Protein AF-A0A3C0CZH7-F1 (afdb_monomer_lite)

pLDDT: mean 93.58, std 4.37, range [73.56, 97.88]

Secondary structure (DSSP, 8-state):
-EE--SS-HHHHHHHHTSTTPPPEEE-HHHHHTTT--IIIIIIISSSGGGTEEEEE--EE-TTS-EE-TTSSSS-HHHHHHHHHHTT--SEEE---SSSHHHHHHHHHTT-

Foldseek 3Di:
DDEDAQDELVVVLVVVVDPPDAAYEYELLSNLLCVHQQQPPRQPVGDNVVRHQEYEQWAAENVSHTDARPPYRSCSVNVVVVCVVVVRDHYYDYDFPDDDDVSSVRNVPPD

Sequence (111 aa):
LVENTGACSAVYKEAYNRDGMPEFAFNPAQFAAVGEKPFLRVFYRGTLRKHTVHFYLDDGLFNGTPTLPGQGNGEVKEIISMLRCRGYNGAITLRARSGGTAGFREAALAF

Radius of gyration: 13.44 Å; chains: 1; bounding box: 28×24×36 Å

Structure (mmCIF, N/CA/C/O backbone):
data_AF-A0A3C0CZH7-F1
#
_entry.id   AF-A0A3C0CZH7-F1
#
loop_
_atom_site.group_PDB
_atom_site.id
_atom_site.type_symbol
_atom_site.label_atom_id
_atom_site.label_alt_id
_atom_site.label_comp_id
_atom_site.label_asym_id
_atom_site.label_entity_id
_atom_site.label_seq_id
_atom_site.pdbx_PDB_ins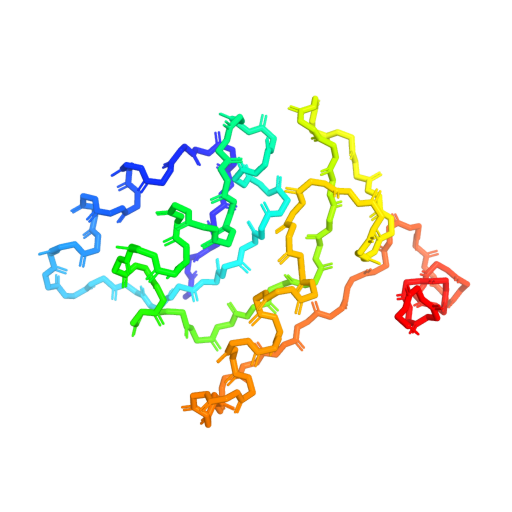_code
_atom_site.Cartn_x
_atom_site.Cartn_y
_atom_site.Cartn_z
_atom_site.occupancy
_atom_site.B_iso_or_equiv
_atom_site.auth_seq_id
_atom_site.auth_comp_id
_atom_site.auth_asym_id
_atom_site.auth_atom_id
_atom_site.pdbx_PDB_model_num
ATOM 1 N N . LEU A 1 1 ? 7.706 -14.907 -2.519 1.00 89.12 1 LEU A N 1
ATOM 2 C CA . LEU A 1 1 ? 7.102 -13.565 -2.407 1.00 89.12 1 LEU A CA 1
ATOM 3 C C . LEU A 1 1 ? 8.123 -12.614 -1.788 1.00 89.12 1 LEU A C 1
ATOM 5 O O . LEU A 1 1 ? 8.766 -13.014 -0.825 1.00 89.12 1 LEU A O 1
ATOM 9 N N . VAL A 1 2 ? 8.291 -11.406 -2.326 1.00 94.25 2 VAL A N 1
ATOM 10 C CA . VAL A 1 2 ? 9.130 -10.339 -1.745 1.00 94.25 2 VAL A CA 1
ATOM 11 C C . VAL A 1 2 ? 8.232 -9.199 -1.278 1.00 94.25 2 VAL A C 1
ATOM 13 O O . VAL A 1 2 ? 7.471 -8.676 -2.083 1.00 94.25 2 VAL A O 1
ATOM 16 N N . GLU A 1 3 ? 8.323 -8.804 -0.009 1.00 94.88 3 GLU A N 1
ATOM 17 C CA . GLU A 1 3 ? 7.694 -7.578 0.507 1.00 94.88 3 GLU A CA 1
ATOM 18 C C . GLU A 1 3 ? 8.646 -6.387 0.344 1.00 94.88 3 GLU A C 1
ATOM 20 O O . GLU A 1 3 ? 9.862 -6.535 0.489 1.00 94.88 3 GLU A O 1
ATOM 25 N N . ASN A 1 4 ? 8.118 -5.191 0.066 1.00 94.94 4 ASN A N 1
ATOM 26 C CA . ASN A 1 4 ? 8.932 -3.984 0.161 1.00 94.94 4 ASN A CA 1
ATOM 27 C C . ASN A 1 4 ? 9.161 -3.561 1.615 1.00 94.94 4 ASN A C 1
ATOM 29 O O . ASN A 1 4 ? 8.218 -3.320 2.361 1.00 94.94 4 ASN A O 1
ATOM 33 N N . THR A 1 5 ? 10.426 -3.398 1.989 1.00 89.25 5 THR A N 1
ATOM 34 C CA . THR A 1 5 ? 10.866 -3.072 3.348 1.00 89.25 5 THR A CA 1
ATOM 35 C C . THR A 1 5 ? 11.893 -1.947 3.296 1.00 89.25 5 THR A C 1
ATOM 37 O O . THR A 1 5 ? 13.017 -2.162 2.842 1.00 89.25 5 THR A O 1
ATOM 40 N N . GLY A 1 6 ? 11.516 -0.746 3.737 1.00 83.00 6 GLY A N 1
ATOM 41 C CA . GLY A 1 6 ? 12.423 0.393 3.936 1.00 83.00 6 GLY A CA 1
ATOM 42 C C . GLY A 1 6 ? 13.182 0.931 2.711 1.00 83.00 6 GLY A C 1
ATOM 43 O O . GLY A 1 6 ? 13.953 1.873 2.862 1.00 83.00 6 GLY A O 1
ATOM 44 N N . ALA A 1 7 ? 12.992 0.373 1.511 1.00 92.44 7 ALA A N 1
ATOM 45 C CA . ALA A 1 7 ? 13.609 0.857 0.278 1.00 92.44 7 ALA A CA 1
ATOM 46 C C . ALA A 1 7 ? 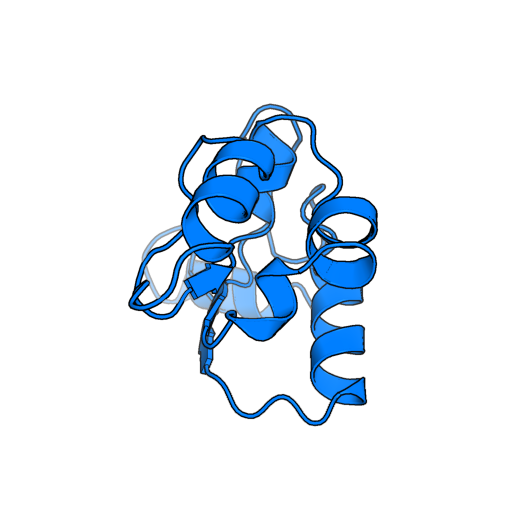12.598 1.607 -0.602 1.00 92.44 7 ALA A C 1
ATOM 48 O O . ALA A 1 7 ? 11.400 1.316 -0.600 1.00 92.44 7 ALA A O 1
ATOM 49 N N . CYS A 1 8 ? 13.087 2.562 -1.393 1.00 94.88 8 CYS A N 1
ATOM 50 C CA . CYS A 1 8 ? 12.253 3.287 -2.348 1.00 94.88 8 CYS A CA 1
ATOM 51 C C . CYS A 1 8 ? 11.861 2.412 -3.546 1.00 94.88 8 CYS A C 1
ATOM 53 O O . CYS A 1 8 ? 12.532 1.439 -3.904 1.00 94.88 8 CYS A O 1
ATOM 55 N N . SER A 1 9 ? 10.784 2.796 -4.227 1.00 95.06 9 SER A N 1
ATOM 56 C CA . SER A 1 9 ? 10.230 2.056 -5.355 1.00 95.06 9 SER A CA 1
ATOM 57 C C . SER A 1 9 ? 11.194 1.889 -6.523 1.00 95.06 9 SER A C 1
ATOM 59 O O . SER A 1 9 ? 11.000 0.969 -7.312 1.00 95.06 9 SER A O 1
ATOM 61 N N . ALA A 1 10 ? 12.220 2.737 -6.650 1.00 94.50 10 ALA A N 1
ATOM 62 C CA . ALA A 1 10 ? 13.226 2.625 -7.704 1.00 94.50 10 ALA A CA 1
ATOM 63 C C . ALA A 1 10 ? 13.978 1.286 -7.643 1.00 94.50 10 ALA A C 1
ATOM 65 O O . ALA A 1 10 ? 14.121 0.641 -8.677 1.00 94.50 10 ALA A O 1
ATOM 66 N N . VAL A 1 11 ? 14.351 0.829 -6.441 1.00 94.06 11 VAL A N 1
ATOM 67 C CA . VAL A 1 11 ? 15.059 -0.448 -6.233 1.00 94.06 11 VAL A CA 1
ATOM 68 C C . VAL A 1 11 ? 14.217 -1.616 -6.742 1.00 94.06 11 VAL A C 1
ATOM 70 O O . VAL A 1 11 ? 14.681 -2.451 -7.515 1.00 94.06 11 VAL A O 1
ATOM 73 N N . TYR A 1 12 ? 12.940 -1.644 -6.360 1.00 93.88 12 TYR A N 1
ATOM 74 C CA . TYR A 1 12 ? 12.028 -2.700 -6.788 1.00 93.88 12 TYR A CA 1
ATOM 75 C C . TYR A 1 12 ? 11.703 -2.596 -8.278 1.00 93.88 12 TYR A C 1
ATOM 77 O O . TYR A 1 12 ? 11.681 -3.607 -8.966 1.00 93.88 12 TYR A O 1
ATOM 85 N N . LYS A 1 13 ? 11.484 -1.391 -8.815 1.00 91.75 13 LYS A N 1
ATOM 86 C CA . LYS A 1 13 ? 11.238 -1.194 -10.253 1.00 91.75 13 LYS A CA 1
ATOM 87 C C . LYS A 1 13 ? 12.411 -1.694 -11.090 1.00 91.75 13 LYS A C 1
ATOM 89 O O . LYS A 1 13 ? 12.181 -2.341 -12.102 1.00 91.75 13 LYS A O 1
ATOM 94 N N . GLU A 1 14 ? 13.643 -1.423 -10.668 1.00 91.50 14 GLU A N 1
ATOM 95 C CA . GLU A 1 14 ? 14.834 -1.926 -11.348 1.00 91.50 14 GLU A CA 1
ATOM 96 C C . GLU A 1 14 ? 14.908 -3.457 -11.294 1.00 91.50 14 GLU A C 1
ATOM 98 O O . GLU A 1 14 ? 15.108 -4.095 -12.327 1.00 91.50 14 GLU A O 1
ATOM 103 N N . ALA A 1 15 ? 14.696 -4.050 -10.115 1.00 90.94 15 ALA A N 1
ATOM 104 C CA . ALA A 1 15 ? 14.732 -5.499 -9.943 1.00 90.94 15 ALA A CA 1
ATOM 105 C C . ALA A 1 15 ? 13.663 -6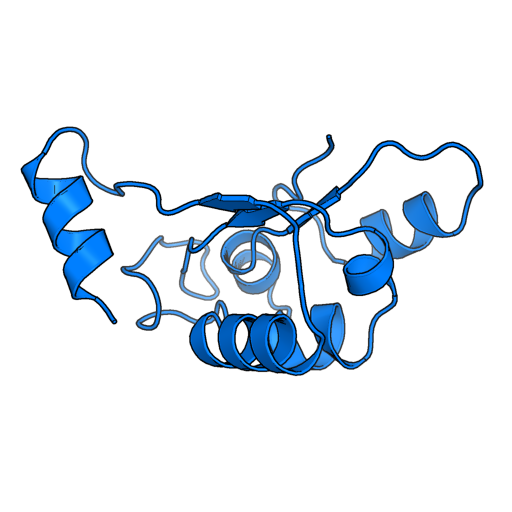.206 -10.793 1.00 90.94 15 ALA A C 1
ATOM 107 O O . ALA A 1 15 ? 13.969 -7.153 -11.511 1.00 90.94 15 ALA A O 1
ATOM 108 N N . TYR A 1 16 ? 12.425 -5.711 -10.766 1.00 91.31 16 TYR A N 1
ATOM 109 C CA . TYR A 1 16 ? 11.269 -6.315 -11.439 1.00 91.31 16 TYR A CA 1
ATOM 110 C C . TYR A 1 16 ? 11.178 -6.030 -12.943 1.00 91.31 16 TYR A C 1
ATOM 112 O O . TYR A 1 16 ? 10.288 -6.553 -13.608 1.00 91.31 16 TYR A O 1
ATOM 120 N N . ASN A 1 17 ? 12.109 -5.253 -13.502 1.00 85.62 17 ASN A N 1
ATOM 121 C CA . ASN A 1 17 ? 12.294 -5.167 -14.952 1.00 85.62 17 ASN A CA 1
ATOM 122 C C . ASN A 1 17 ? 13.078 -6.367 -15.521 1.00 85.62 17 ASN A C 1
ATOM 124 O O . ASN A 1 17 ? 13.274 -6.437 -16.732 1.00 85.62 17 ASN A O 1
ATOM 128 N N . ARG A 1 18 ? 13.558 -7.280 -14.667 1.00 83.38 18 ARG A N 1
ATOM 129 C CA . ARG A 1 18 ? 14.298 -8.488 -15.053 1.00 83.38 18 ARG A CA 1
ATOM 130 C C . ARG A 1 18 ? 13.376 -9.709 -15.012 1.00 83.38 18 ARG A C 1
ATOM 132 O O . ARG A 1 18 ? 12.493 -9.793 -14.157 1.00 83.38 18 ARG A O 1
ATOM 139 N N . ASP A 1 19 ? 13.609 -10.667 -15.905 1.00 80.06 19 ASP A N 1
ATOM 140 C CA . ASP A 1 19 ? 12.886 -11.941 -15.896 1.00 80.06 19 ASP A CA 1
ATOM 141 C C . ASP A 1 19 ? 13.253 -12.794 -14.670 1.00 80.06 19 ASP A C 1
ATOM 143 O O . ASP A 1 19 ? 14.364 -12.720 -14.144 1.00 80.06 19 ASP A O 1
ATOM 147 N N . GLY A 1 20 ? 12.312 -13.628 -14.218 1.00 84.38 20 GLY A N 1
ATOM 148 C CA . GLY A 1 20 ? 12.540 -14.592 -13.133 1.00 84.38 20 GLY A CA 1
ATOM 149 C C . GLY A 1 20 ? 12.454 -14.027 -11.710 1.00 84.38 20 GLY A C 1
ATOM 150 O O . GLY A 1 20 ? 12.809 -14.724 -10.760 1.00 84.38 20 GLY A O 1
ATOM 151 N N . MET A 1 21 ? 11.972 -12.793 -11.529 1.00 90.06 21 MET A N 1
ATOM 152 C CA . MET A 1 21 ? 11.751 -12.247 -10.187 1.00 90.06 21 MET A CA 1
ATOM 153 C C . MET A 1 21 ? 10.602 -12.962 -9.451 1.00 90.06 21 MET A C 1
ATOM 155 O O . MET A 1 21 ? 9.569 -13.242 -10.064 1.00 90.06 21 MET A O 1
ATOM 159 N N . PRO A 1 22 ? 10.722 -13.216 -8.129 1.00 91.44 22 PRO A N 1
ATOM 160 C CA . PRO A 1 22 ? 9.623 -13.760 -7.340 1.00 91.44 22 PRO A CA 1
ATOM 161 C C . PRO A 1 22 ? 8.436 -12.798 -7.306 1.00 91.44 22 PRO A C 1
ATOM 163 O O . PRO A 1 22 ? 8.604 -11.590 -7.439 1.00 91.44 22 PRO A O 1
ATOM 166 N N . GLU A 1 23 ? 7.241 -13.305 -7.031 1.00 94.12 23 GLU A N 1
ATOM 167 C CA . GLU A 1 23 ? 6.045 -12.470 -6.876 1.00 94.12 23 GLU A CA 1
ATOM 168 C C . GLU A 1 23 ? 6.211 -11.394 -5.784 1.00 94.12 23 GLU A C 1
ATOM 170 O O . GLU A 1 23 ? 7.001 -11.564 -4.846 1.00 94.12 23 GLU A O 1
ATOM 175 N N . PHE A 1 24 ? 5.447 -10.301 -5.873 1.00 95.69 24 PHE A N 1
ATOM 176 C CA . PHE A 1 24 ? 5.606 -9.125 -5.014 1.00 95.69 24 PHE A CA 1
ATOM 177 C C . PHE A 1 24 ? 4.447 -8.947 -4.017 1.00 95.69 24 PHE A C 1
ATOM 179 O O . PHE A 1 24 ? 3.270 -9.011 -4.387 1.00 95.69 24 PHE A O 1
ATOM 186 N N . ALA A 1 25 ? 4.793 -8.675 -2.759 1.00 97.12 25 ALA A N 1
ATOM 187 C CA . ALA A 1 25 ? 3.900 -8.220 -1.699 1.00 97.12 25 ALA A CA 1
ATOM 188 C C . ALA A 1 25 ? 4.027 -6.700 -1.562 1.00 97.12 25 ALA A C 1
ATOM 190 O O . ALA A 1 25 ? 5.085 -6.183 -1.209 1.00 97.12 25 ALA A O 1
ATOM 191 N N . PHE A 1 26 ? 2.948 -5.979 -1.841 1.00 97.56 26 PHE A N 1
ATOM 192 C CA . PHE A 1 26 ? 2.932 -4.525 -1.785 1.00 97.56 26 PHE A CA 1
ATOM 193 C C . PHE A 1 26 ? 2.481 -4.046 -0.403 1.00 97.56 26 PHE A C 1
ATOM 195 O O . PHE A 1 26 ? 1.329 -4.250 -0.019 1.00 97.56 26 PHE A O 1
ATOM 202 N N . ASN A 1 27 ? 3.371 -3.359 0.307 1.00 97.38 27 ASN A N 1
ATOM 203 C CA . ASN A 1 27 ? 3.118 -2.666 1.563 1.00 97.38 27 ASN A CA 1
ATOM 204 C C . ASN A 1 27 ? 3.180 -1.139 1.347 1.00 97.38 27 ASN A C 1
ATOM 206 O O . ASN A 1 27 ? 4.269 -0.581 1.171 1.00 97.38 27 ASN A O 1
ATOM 210 N N . PRO A 1 28 ? 2.037 -0.433 1.342 1.00 97.31 28 PRO A N 1
ATOM 211 C CA . PRO A 1 28 ? 2.019 1.000 1.074 1.00 97.31 28 PRO A CA 1
ATOM 212 C C . PRO A 1 28 ? 2.715 1.833 2.155 1.00 97.31 28 PRO A C 1
ATOM 214 O O . PRO A 1 28 ? 3.419 2.787 1.816 1.00 97.31 28 PRO A O 1
ATOM 217 N N . ALA A 1 29 ? 2.578 1.469 3.434 1.00 96.75 29 ALA A N 1
ATOM 218 C CA . ALA A 1 29 ? 3.201 2.199 4.539 1.00 96.75 29 ALA A CA 1
ATOM 219 C C . ALA A 1 29 ? 4.727 2.285 4.399 1.00 96.75 29 ALA A C 1
ATOM 221 O O . ALA A 1 29 ? 5.324 3.312 4.705 1.00 96.75 29 ALA A O 1
ATOM 222 N N . GLN A 1 30 ? 5.363 1.231 3.884 1.00 97.06 30 GLN A N 1
ATOM 223 C CA . GLN A 1 30 ? 6.816 1.182 3.697 1.00 97.06 30 GLN A CA 1
ATOM 224 C C . GLN A 1 30 ? 7.299 2.154 2.610 1.00 97.06 30 GLN A C 1
ATOM 226 O O . GLN A 1 30 ? 8.364 2.747 2.752 1.00 97.06 30 GLN A O 1
ATOM 231 N N . PHE A 1 31 ? 6.504 2.383 1.560 1.00 97.44 31 PHE A N 1
ATOM 232 C CA . PHE A 1 31 ? 6.803 3.423 0.570 1.00 97.44 31 PHE A CA 1
ATOM 233 C C . PHE A 1 31 ? 6.521 4.830 1.108 1.00 97.44 31 PHE A C 1
ATOM 235 O O . PHE A 1 31 ? 7.290 5.756 0.850 1.00 97.44 31 PHE A O 1
ATOM 242 N N . ALA A 1 32 ? 5.457 4.997 1.897 1.00 97.06 32 ALA A N 1
ATOM 243 C CA . ALA A 1 32 ? 5.179 6.266 2.562 1.00 97.06 32 ALA A CA 1
ATOM 244 C C . ALA A 1 32 ? 6.320 6.661 3.518 1.00 97.06 32 ALA A C 1
ATOM 246 O O . ALA A 1 32 ? 6.775 7.801 3.492 1.00 97.06 32 ALA A O 1
ATOM 247 N N . ALA A 1 33 ? 6.852 5.710 4.290 1.00 96.88 33 ALA A N 1
ATOM 248 C CA . ALA A 1 33 ? 7.945 5.928 5.241 1.00 96.88 33 ALA A CA 1
ATOM 249 C C . ALA A 1 33 ? 9.253 6.435 4.601 1.00 96.88 33 ALA A C 1
ATOM 251 O O . ALA A 1 33 ? 10.076 7.040 5.280 1.00 96.88 33 ALA A O 1
ATOM 252 N N . VAL A 1 34 ? 9.448 6.213 3.297 1.00 95.81 34 VAL A N 1
ATOM 253 C CA . VAL A 1 34 ? 10.600 6.728 2.532 1.00 95.81 34 VAL A CA 1
ATOM 254 C C . VAL A 1 34 ? 10.246 7.954 1.679 1.00 95.81 34 VAL A C 1
ATOM 256 O O . VAL A 1 34 ? 10.978 8.317 0.760 1.00 95.81 34 VAL A O 1
ATOM 259 N N . GLY A 1 35 ? 9.119 8.608 1.973 1.00 94.81 35 GLY A N 1
ATOM 260 C CA . GLY A 1 35 ? 8.690 9.855 1.336 1.00 94.81 35 GLY A CA 1
ATOM 261 C C . GLY A 1 35 ? 8.066 9.691 -0.053 1.00 94.81 35 GLY A C 1
ATOM 262 O O . GLY A 1 35 ? 7.931 10.672 -0.791 1.00 94.81 35 GLY A O 1
ATOM 263 N N . GLU A 1 36 ? 7.685 8.475 -0.450 1.00 96.19 36 GLU A N 1
ATOM 264 C CA . GLU A 1 36 ? 6.988 8.251 -1.715 1.00 96.19 36 GLU A CA 1
ATOM 265 C C . GLU A 1 36 ? 5.468 8.425 -1.588 1.00 96.19 36 GLU A C 1
ATOM 267 O O . GLU A 1 36 ? 4.911 8.550 -0.503 1.00 96.19 36 GLU A O 1
ATOM 272 N N . LYS A 1 37 ? 4.794 8.457 -2.745 1.00 96.69 37 LYS A N 1
ATOM 273 C CA . LYS A 1 37 ? 3.328 8.445 -2.862 1.00 96.69 37 LYS A CA 1
ATOM 274 C C . LYS A 1 37 ? 2.886 7.048 -3.312 1.00 96.69 37 LYS A C 1
ATOM 276 O O . LYS A 1 37 ? 2.989 6.779 -4.525 1.00 96.69 37 LYS A O 1
ATOM 281 N N . PRO A 1 38 ? 2.512 6.143 -2.386 1.00 97.25 38 PRO A N 1
ATOM 282 C CA . PRO A 1 38 ? 2.308 4.730 -2.695 1.00 97.25 38 PRO A CA 1
ATOM 283 C C . PRO A 1 38 ? 1.258 4.487 -3.780 1.00 97.25 38 PRO A C 1
ATOM 285 O O . PRO A 1 38 ? 1.521 3.733 -4.716 1.00 97.25 38 PRO A O 1
ATOM 288 N N . PHE A 1 39 ? 0.113 5.166 -3.741 1.00 97.56 39 PHE A N 1
ATOM 289 C CA . PHE A 1 39 ? -0.899 5.060 -4.785 1.00 97.56 39 PHE A CA 1
ATOM 290 C C . PHE A 1 39 ? -0.450 5.777 -6.054 1.00 97.56 39 PHE A C 1
ATOM 292 O O . PHE A 1 39 ? -0.253 5.137 -7.087 1.00 97.56 39 PHE A O 1
ATOM 299 N N . LEU A 1 40 ? -0.263 7.100 -6.008 1.00 95.50 40 LEU A N 1
ATOM 300 C CA . LEU A 1 40 ? -0.136 7.893 -7.234 1.00 95.50 40 LEU A CA 1
ATOM 301 C C . LEU A 1 40 ? 1.126 7.550 -8.043 1.00 95.50 40 LEU A C 1
ATOM 303 O O . LEU A 1 40 ? 1.062 7.442 -9.271 1.00 95.50 40 LEU A O 1
ATOM 307 N N . ARG A 1 41 ? 2.287 7.423 -7.385 1.00 95.44 41 ARG A N 1
ATOM 308 C CA . ARG A 1 41 ? 3.585 7.256 -8.070 1.00 95.44 41 ARG A CA 1
ATOM 309 C C . ARG A 1 41 ? 4.050 5.811 -8.151 1.00 95.44 41 ARG A C 1
ATOM 311 O O . ARG A 1 41 ? 4.690 5.450 -9.141 1.00 95.44 41 ARG A O 1
ATOM 318 N N . VAL A 1 42 ? 3.784 5.007 -7.126 1.00 95.62 42 VAL A N 1
ATOM 319 C CA . VAL A 1 42 ? 4.302 3.636 -7.071 1.00 95.62 42 VAL A CA 1
ATOM 320 C C . VAL A 1 42 ? 3.317 2.656 -7.700 1.00 95.62 42 VAL A C 1
ATOM 322 O O . VAL A 1 42 ? 3.696 1.913 -8.603 1.00 95.62 42 VAL A O 1
ATOM 325 N N . PHE A 1 43 ? 2.052 2.692 -7.290 1.00 95.31 43 PHE A N 1
ATOM 326 C CA . PHE A 1 43 ? 1.047 1.727 -7.720 1.00 95.31 43 PHE A CA 1
ATOM 327 C C . PHE A 1 43 ? 0.386 2.105 -9.055 1.00 95.31 43 PHE A C 1
ATOM 329 O O . PHE A 1 43 ? 0.437 1.333 -10.008 1.00 95.31 43 PHE A O 1
ATOM 336 N N . TYR A 1 44 ? -0.209 3.297 -9.159 1.00 94.81 44 TYR A N 1
ATOM 337 C CA . TYR A 1 44 ? -1.009 3.731 -10.311 1.00 94.81 44 TYR A CA 1
ATOM 338 C C . TYR A 1 44 ? -0.155 3.995 -11.558 1.00 94.81 44 TYR A C 1
ATOM 340 O O . TYR A 1 44 ? -0.417 3.428 -12.621 1.00 94.81 44 TYR A O 1
ATOM 348 N N . ARG A 1 45 ? 0.885 4.830 -11.424 1.00 93.12 45 ARG A N 1
ATOM 349 C CA . ARG A 1 45 ? 1.812 5.168 -12.523 1.00 93.12 45 ARG A CA 1
ATOM 350 C C . ARG A 1 45 ? 2.949 4.159 -12.707 1.00 93.12 45 ARG A C 1
ATOM 352 O O . ARG A 1 45 ? 3.612 4.194 -13.738 1.00 93.12 45 ARG A O 1
ATOM 359 N N . GLY A 1 46 ? 3.206 3.300 -11.722 1.00 90.62 46 GLY A N 1
ATOM 360 C CA . GLY A 1 46 ? 4.315 2.349 -11.759 1.00 90.62 46 GLY A CA 1
ATOM 361 C C . GLY A 1 46 ? 3.962 0.986 -12.359 1.00 90.62 46 GLY A C 1
ATOM 362 O O . GLY A 1 46 ? 2.815 0.681 -12.699 1.00 90.62 46 GLY A O 1
ATOM 363 N N . THR A 1 47 ? 4.989 0.145 -12.485 1.00 90.75 47 THR A N 1
ATOM 364 C CA . THR A 1 47 ? 4.894 -1.223 -13.016 1.00 90.75 47 THR A CA 1
ATOM 365 C C . THR A 1 47 ? 4.727 -2.282 -11.931 1.00 90.75 47 THR A C 1
ATOM 367 O O . THR A 1 47 ? 4.192 -3.344 -12.232 1.00 90.75 47 THR A O 1
ATOM 370 N N . LEU A 1 48 ? 5.083 -1.985 -10.672 1.00 92.00 48 LEU A N 1
ATOM 371 C CA . LEU A 1 48 ? 5.041 -2.948 -9.558 1.00 92.00 48 LEU A CA 1
ATOM 372 C C . LEU A 1 48 ? 3.664 -3.594 -9.372 1.00 92.00 48 LEU A C 1
ATOM 374 O O . LEU A 1 48 ? 3.589 -4.788 -9.105 1.00 92.00 48 LEU A O 1
ATOM 378 N N . ARG A 1 49 ? 2.576 -2.859 -9.642 1.00 92.38 49 ARG A N 1
ATOM 379 C CA . ARG A 1 49 ? 1.200 -3.389 -9.609 1.00 92.38 49 ARG A CA 1
ATOM 380 C C . ARG A 1 49 ? 0.952 -4.606 -10.511 1.00 92.38 49 ARG A C 1
ATOM 382 O O . ARG A 1 49 ? -0.042 -5.293 -10.322 1.00 92.38 49 ARG A O 1
ATOM 389 N N . LYS A 1 50 ? 1.785 -4.834 -11.535 1.00 91.31 50 LYS A N 1
ATOM 390 C CA . LYS A 1 50 ? 1.691 -6.003 -12.428 1.00 91.31 50 LYS A CA 1
ATOM 391 C C . LYS A 1 50 ? 2.229 -7.274 -11.768 1.00 91.31 50 LYS A C 1
ATOM 393 O O . LYS A 1 50 ? 1.841 -8.360 -12.169 1.00 91.31 50 LYS A O 1
ATOM 398 N N . HIS A 1 51 ? 3.107 -7.116 -10.780 1.00 93.25 51 HIS A N 1
ATOM 399 C CA . HIS A 1 51 ? 3.763 -8.199 -10.048 1.00 93.25 51 HIS A CA 1
ATOM 400 C C . HIS A 1 51 ? 3.183 -8.378 -8.638 1.00 93.25 51 HIS A C 1
ATOM 402 O O . HIS A 1 51 ? 3.515 -9.343 -7.953 1.00 93.25 51 HIS A O 1
ATOM 408 N N . THR A 1 52 ? 2.337 -7.442 -8.193 1.00 95.19 52 THR A N 1
ATOM 409 C CA . THR A 1 52 ? 1.651 -7.501 -6.902 1.00 95.19 52 THR A CA 1
ATOM 410 C C . THR A 1 52 ? 0.641 -8.644 -6.890 1.00 95.19 52 THR A C 1
ATOM 412 O O . THR A 1 52 ? -0.407 -8.541 -7.520 1.00 95.19 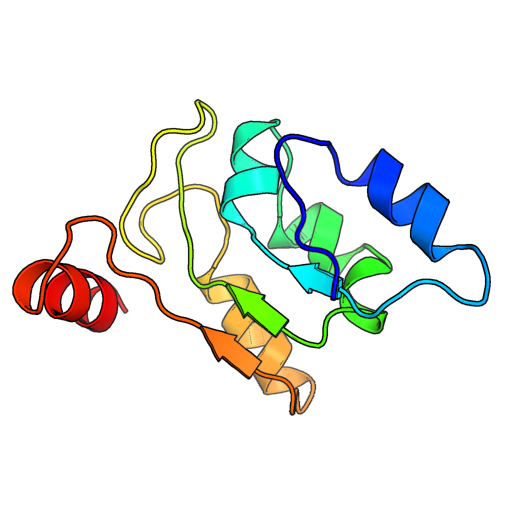52 THR A O 1
ATOM 415 N N . VAL A 1 53 ? 0.922 -9.696 -6.123 1.00 96.75 53 VAL A N 1
ATOM 416 C CA . VAL A 1 53 ? -0.005 -10.820 -5.858 1.00 96.75 53 VAL A CA 1
ATOM 417 C C . VAL A 1 53 ? -0.523 -10.819 -4.422 1.00 96.75 53 VAL A C 1
ATOM 419 O O . VAL A 1 53 ? -1.460 -11.542 -4.094 1.00 96.75 53 VAL A O 1
ATOM 422 N N . HIS A 1 54 ? 0.055 -9.964 -3.578 1.00 97.69 54 HIS A N 1
ATOM 423 C CA . HIS A 1 54 ? -0.348 -9.774 -2.194 1.00 97.69 54 HIS A CA 1
ATOM 424 C C . HIS A 1 54 ? -0.301 -8.285 -1.848 1.00 97.69 54 HIS A C 1
ATOM 426 O O . HIS A 1 54 ? 0.675 -7.603 -2.156 1.00 97.69 54 HIS A O 1
ATOM 432 N N . PHE A 1 55 ? -1.359 -7.764 -1.238 1.00 97.88 55 PHE A N 1
ATOM 433 C CA . PHE A 1 55 ? -1.450 -6.390 -0.763 1.00 97.88 55 PHE A CA 1
ATOM 434 C C . PHE A 1 55 ? -1.639 -6.345 0.757 1.00 97.88 55 PHE A C 1
ATOM 436 O O . PHE A 1 55 ? -2.547 -6.973 1.304 1.00 97.88 55 PHE A O 1
ATOM 443 N N . TYR A 1 56 ? -0.794 -5.578 1.437 1.00 97.06 56 TYR A N 1
ATOM 444 C CA . TYR A 1 56 ? -0.909 -5.305 2.863 1.00 97.06 56 TYR A CA 1
ATOM 445 C C . TYR A 1 56 ? -1.718 -4.030 3.107 1.00 97.06 56 TYR A C 1
ATOM 447 O O . TYR A 1 56 ? -1.483 -3.007 2.468 1.00 97.06 56 TYR A O 1
ATOM 455 N N . LEU A 1 57 ? -2.643 -4.082 4.068 1.00 96.75 57 LEU A N 1
AT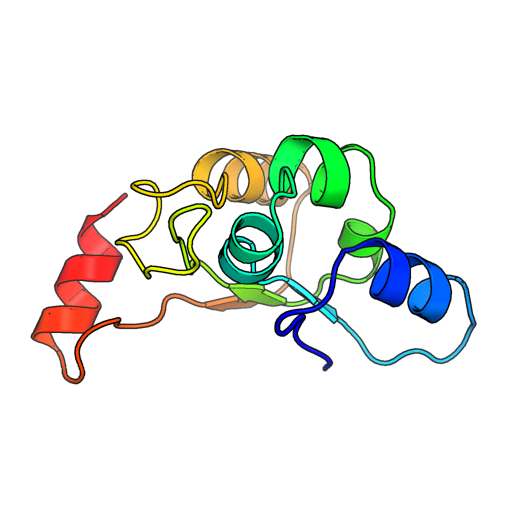OM 456 C CA . LEU A 1 57 ? -3.460 -2.936 4.491 1.00 96.75 57 LEU A CA 1
ATOM 457 C C . LEU A 1 57 ? -2.752 -2.018 5.497 1.00 96.75 57 LEU A C 1
ATOM 459 O O . LEU A 1 57 ? -3.394 -1.175 6.119 1.00 96.75 57 LEU A O 1
ATOM 463 N N . ASP A 1 58 ? -1.447 -2.196 5.680 1.00 95.75 58 ASP A N 1
ATOM 464 C CA . ASP A 1 58 ? -0.633 -1.376 6.564 1.00 95.75 58 ASP A CA 1
ATOM 465 C C . ASP A 1 58 ? -0.602 0.078 6.108 1.00 95.75 58 ASP A C 1
ATOM 467 O O . ASP A 1 58 ? -0.334 0.383 4.946 1.00 95.75 58 ASP A O 1
ATOM 471 N N . ASP A 1 59 ? -0.815 0.981 7.059 1.00 96.44 59 ASP A N 1
ATOM 472 C CA . ASP A 1 59 ? -0.749 2.417 6.843 1.00 96.44 59 ASP A CA 1
ATOM 473 C C . ASP A 1 59 ? 0.215 3.052 7.847 1.00 96.44 59 ASP A C 1
ATOM 475 O O . ASP A 1 59 ? 0.467 2.523 8.934 1.00 96.44 59 ASP A O 1
ATOM 479 N N . GLY A 1 60 ? 0.772 4.200 7.500 1.00 95.25 60 GLY A N 1
ATOM 480 C CA . GLY A 1 60 ? 1.757 4.875 8.327 1.00 95.25 60 GLY A CA 1
ATOM 481 C C . GLY A 1 60 ? 2.049 6.285 7.853 1.00 95.25 60 GLY A C 1
ATOM 482 O O . GLY A 1 60 ? 1.782 6.648 6.708 1.00 95.25 60 GLY A O 1
ATOM 483 N N . LEU A 1 61 ? 2.597 7.089 8.754 1.00 95.44 61 LEU A N 1
ATOM 484 C CA . LEU A 1 61 ? 3.020 8.454 8.468 1.00 95.44 61 LEU A CA 1
ATOM 485 C C . LEU A 1 61 ? 4.352 8.469 7.704 1.00 95.44 61 LEU A C 1
ATOM 487 O O . LEU A 1 61 ? 5.121 7.508 7.745 1.00 95.44 61 LEU A O 1
ATOM 491 N N . PHE A 1 62 ? 4.685 9.602 7.081 1.00 95.06 62 PHE A N 1
ATOM 492 C CA . PHE A 1 62 ? 5.967 9.785 6.379 1.00 95.06 62 PHE A CA 1
ATOM 493 C C . PHE A 1 62 ? 7.215 9.567 7.247 1.00 95.06 62 PHE A C 1
ATOM 495 O O . PHE A 1 62 ? 8.282 9.290 6.716 1.00 95.06 62 PHE A O 1
ATOM 502 N N . ASN A 1 63 ? 7.101 9.676 8.573 1.00 93.69 63 ASN A N 1
ATOM 503 C CA . ASN A 1 63 ? 8.200 9.391 9.499 1.00 93.69 63 ASN A CA 1
ATOM 504 C C . ASN A 1 63 ? 8.323 7.894 9.860 1.00 93.69 63 ASN A C 1
ATOM 506 O O . ASN A 1 63 ? 9.061 7.548 10.778 1.00 93.69 63 ASN A O 1
ATOM 510 N N . GLY A 1 64 ? 7.558 7.017 9.201 1.00 93.25 64 GLY A N 1
ATOM 511 C CA . GLY A 1 64 ? 7.527 5.578 9.458 1.00 93.25 64 GLY A CA 1
ATOM 512 C C . GLY A 1 64 ? 6.672 5.152 10.654 1.00 93.25 64 GLY A C 1
ATOM 513 O O . GLY A 1 64 ? 6.608 3.961 10.948 1.00 93.25 64 GLY A O 1
ATOM 514 N N . THR A 1 65 ? 5.991 6.081 11.337 1.00 94.88 65 THR A N 1
ATOM 515 C CA . THR A 1 65 ? 5.087 5.744 12.449 1.00 94.88 65 THR A CA 1
ATOM 516 C C . THR A 1 65 ? 3.867 4.982 11.919 1.00 94.88 65 THR A C 1
ATOM 518 O O . THR A 1 65 ? 3.128 5.551 11.111 1.00 94.88 65 THR A O 1
ATOM 521 N N . PRO A 1 66 ? 3.606 3.737 12.364 1.00 93.75 66 PRO A N 1
ATOM 522 C CA . PRO A 1 66 ? 2.434 2.986 11.926 1.00 93.75 66 PRO A CA 1
ATOM 523 C C . PRO A 1 66 ? 1.129 3.623 12.413 1.00 93.75 66 PRO A C 1
ATOM 525 O O . PRO A 1 66 ? 1.045 4.110 13.542 1.00 93.75 66 PRO A O 1
ATOM 528 N N . THR A 1 67 ? 0.090 3.547 11.589 1.00 95.00 67 THR A N 1
ATOM 529 C CA . THR A 1 67 ? -1.260 4.057 11.877 1.00 95.00 67 THR A CA 1
ATOM 530 C C . THR A 1 67 ? -2.308 2.996 11.555 1.00 95.00 67 THR A C 1
ATOM 532 O O . THR A 1 67 ? -1.986 1.949 10.993 1.00 95.00 67 THR A O 1
ATOM 535 N N . LEU A 1 68 ? -3.565 3.237 11.929 1.00 95.31 68 LEU A N 1
ATOM 536 C CA . LEU A 1 68 ? -4.656 2.384 11.467 1.00 95.31 68 LEU A CA 1
ATOM 537 C C . LEU A 1 68 ? -4.844 2.529 9.948 1.00 95.31 68 LEU A C 1
ATOM 539 O O . LEU A 1 68 ? -4.579 3.607 9.407 1.00 95.31 68 LEU A O 1
ATOM 543 N N . PRO A 1 69 ? -5.324 1.478 9.259 1.00 95.19 69 PRO A N 1
ATOM 544 C CA . PRO A 1 69 ? -5.576 1.542 7.827 1.00 95.19 69 PRO A CA 1
ATOM 545 C C . PRO A 1 69 ? -6.441 2.748 7.433 1.00 95.19 69 PRO A C 1
ATOM 547 O O . PRO A 1 69 ? -7.514 2.968 7.991 1.00 95.19 69 PRO A O 1
ATOM 550 N N . GLY A 1 70 ? -5.983 3.541 6.465 1.00 94.44 70 GLY A N 1
ATOM 551 C CA . GLY A 1 70 ? -6.698 4.723 5.984 1.00 94.44 70 GLY A CA 1
ATOM 552 C C . GLY A 1 70 ? -6.558 5.971 6.860 1.00 94.44 70 GLY A C 1
ATOM 553 O O . GLY A 1 70 ? -7.279 6.939 6.615 1.00 94.44 70 GLY A O 1
ATOM 554 N N . GLN A 1 71 ? -5.674 5.958 7.862 1.00 95.31 71 GLN A N 1
ATOM 555 C CA . GLN A 1 71 ? -5.373 7.104 8.730 1.00 95.31 71 GLN A CA 1
ATOM 556 C C . GLN A 1 71 ? -3.947 7.646 8.547 1.00 95.31 71 GLN A C 1
ATOM 558 O O . GLN A 1 71 ? -3.556 8.582 9.245 1.00 95.31 71 GLN A O 1
ATOM 563 N N . GLY A 1 72 ? -3.169 7.077 7.627 1.00 95.69 72 GLY A N 1
ATOM 564 C CA . GLY A 1 72 ? -1.799 7.489 7.352 1.00 95.69 72 GLY A CA 1
ATOM 565 C C . GLY A 1 72 ? -1.603 8.019 5.933 1.00 95.69 72 GLY A C 1
ATOM 566 O O . GLY A 1 72 ? -2.514 8.519 5.272 1.00 95.69 72 GLY A O 1
ATOM 567 N N . ASN A 1 73 ? -0.356 7.952 5.475 1.00 97.50 73 ASN A N 1
ATOM 568 C CA . ASN A 1 73 ? 0.093 8.403 4.162 1.00 97.50 73 ASN A CA 1
ATOM 569 C C . ASN A 1 73 ? 0.289 7.244 3.165 1.00 97.50 73 ASN A C 1
ATOM 571 O O . ASN A 1 73 ? 0.867 7.440 2.096 1.00 97.50 73 ASN A O 1
ATOM 575 N N . GLY A 1 74 ? -0.197 6.046 3.494 1.00 96.88 74 GLY A N 1
ATOM 576 C CA . GLY A 1 74 ? -0.142 4.843 2.669 1.00 96.88 74 GLY A CA 1
ATOM 577 C C . GLY A 1 74 ? -1.064 4.865 1.444 1.00 96.88 74 GLY A C 1
ATOM 578 O O . GLY A 1 74 ? -0.888 4.053 0.542 1.00 96.88 74 GLY A O 1
ATOM 579 N N . GLU A 1 75 ? -2.044 5.774 1.379 1.00 97.38 75 GLU A N 1
ATOM 580 C CA . GLU A 1 75 ? -3.041 5.832 0.287 1.00 97.38 75 GLU A CA 1
ATOM 581 C C . GLU A 1 75 ? -3.790 4.482 0.109 1.00 97.38 75 GLU A C 1
ATOM 583 O O . GLU A 1 75 ? -4.049 4.003 -1.000 1.00 97.38 75 GLU A O 1
ATOM 588 N N . VAL A 1 76 ? -4.095 3.814 1.234 1.00 97.12 76 VAL A N 1
ATOM 589 C CA . VAL A 1 76 ? -4.647 2.447 1.265 1.00 97.12 76 VAL A CA 1
ATOM 590 C C . VAL A 1 76 ? -6.020 2.372 0.590 1.00 97.12 76 VAL A C 1
ATOM 592 O O . VAL A 1 76 ? -6.279 1.445 -0.180 1.00 97.12 76 VAL A O 1
ATOM 595 N N . LYS A 1 77 ? -6.903 3.349 0.835 1.00 95.75 77 LYS A N 1
ATOM 596 C CA . LYS A 1 77 ? -8.273 3.366 0.287 1.00 95.75 77 LYS A CA 1
ATOM 597 C C . LYS A 1 77 ? -8.262 3.487 -1.239 1.00 95.75 77 LYS A C 1
ATOM 599 O O . LYS A 1 77 ? -9.019 2.799 -1.928 1.00 95.75 77 LYS A O 1
ATOM 604 N N . GLU A 1 78 ? -7.366 4.306 -1.772 1.00 97.31 78 GLU A N 1
ATOM 605 C CA . GLU A 1 78 ? -7.164 4.513 -3.201 1.00 97.31 78 GLU A CA 1
ATOM 606 C C . GLU A 1 78 ? -6.644 3.238 -3.878 1.00 97.31 78 GLU A C 1
ATOM 608 O O . GLU A 1 78 ? -7.156 2.838 -4.929 1.00 97.31 78 GLU A O 1
ATOM 613 N N . ILE A 1 79 ? -5.676 2.551 -3.258 1.00 97.56 79 ILE A N 1
ATOM 614 C CA . ILE A 1 79 ? -5.134 1.293 -3.788 1.00 97.56 79 ILE A CA 1
ATOM 615 C C . ILE A 1 79 ? -6.192 0.185 -3.758 1.00 97.56 79 ILE A C 1
ATOM 617 O O . ILE A 1 79 ? -6.376 -0.473 -4.781 1.00 97.56 79 ILE A O 1
ATOM 621 N N . ILE A 1 80 ? -6.939 0.006 -2.659 1.00 95.69 80 ILE A N 1
ATOM 622 C CA . ILE A 1 80 ? -8.040 -0.978 -2.586 1.00 95.69 80 ILE A CA 1
ATOM 623 C C . ILE A 1 80 ? -9.069 -0.716 -3.687 1.00 95.69 80 ILE A C 1
ATOM 625 O O . ILE A 1 80 ? -9.483 -1.645 -4.383 1.00 95.69 80 ILE A O 1
ATOM 629 N N . SER A 1 81 ? -9.471 0.545 -3.866 1.00 95.81 81 SER A N 1
ATOM 630 C CA . SER A 1 81 ? -10.412 0.936 -4.918 1.00 95.81 81 SER A CA 1
ATOM 631 C C . SER A 1 81 ? -9.898 0.516 -6.299 1.00 95.81 81 SER A C 1
ATOM 633 O O . SER A 1 81 ? -10.617 -0.125 -7.068 1.00 95.81 81 SER A O 1
ATOM 635 N N . MET A 1 82 ? -8.619 0.772 -6.590 1.00 95.56 82 MET A N 1
ATOM 636 C CA . MET A 1 82 ? -7.996 0.391 -7.859 1.00 95.56 82 MET A CA 1
ATOM 637 C C . MET A 1 82 ? -7.841 -1.126 -8.028 1.00 95.56 82 MET A C 1
ATOM 639 O O . MET A 1 82 ? -8.054 -1.634 -9.129 1.00 95.56 82 MET A O 1
ATOM 643 N N . LEU A 1 83 ? -7.477 -1.859 -6.972 1.00 95.81 83 LEU A N 1
ATOM 644 C CA . LEU A 1 83 ? -7.401 -3.323 -6.984 1.00 95.81 83 LEU A CA 1
ATOM 645 C C . LEU A 1 83 ? -8.767 -3.921 -7.339 1.00 95.81 83 LEU A C 1
ATOM 647 O O . LEU A 1 83 ? -8.860 -4.729 -8.265 1.00 95.81 83 LEU A O 1
ATOM 651 N N . ARG A 1 84 ? -9.838 -3.446 -6.691 1.00 95.06 84 ARG A N 1
ATOM 652 C CA . ARG A 1 84 ? -11.214 -3.864 -6.987 1.00 95.06 84 ARG A CA 1
ATOM 653 C C . ARG A 1 84 ? -11.596 -3.575 -8.440 1.00 95.06 84 ARG A C 1
ATOM 655 O O . ARG A 1 84 ? -12.062 -4.472 -9.133 1.00 95.06 84 ARG A O 1
ATOM 662 N N . CYS A 1 85 ? -11.350 -2.357 -8.928 1.00 95.81 85 CYS A N 1
ATOM 663 C CA . CYS A 1 85 ? -11.671 -1.964 -10.308 1.00 95.81 85 CYS A CA 1
ATOM 664 C C . CYS A 1 85 ? -10.915 -2.770 -11.376 1.00 95.81 85 CYS A C 1
ATOM 666 O O . CYS A 1 85 ? -11.348 -2.823 -12.524 1.00 95.81 85 CYS A O 1
ATOM 668 N N . ARG A 1 86 ? -9.784 -3.388 -11.026 1.00 93.56 86 ARG A N 1
ATOM 669 C CA . ARG A 1 86 ? -8.967 -4.200 -11.939 1.00 93.56 86 ARG A CA 1
ATOM 670 C C . ARG A 1 86 ? -9.294 -5.693 -11.892 1.00 93.56 86 ARG A C 1
ATOM 672 O O . ARG A 1 86 ? -8.603 -6.454 -12.561 1.00 93.56 86 ARG A O 1
ATOM 679 N N . GLY A 1 87 ? -10.286 -6.112 -11.104 1.00 95.38 87 GLY A N 1
ATOM 680 C CA . GLY A 1 87 ? -10.588 -7.531 -10.907 1.00 95.38 87 GLY A CA 1
ATOM 681 C C . GLY A 1 87 ? -9.447 -8.280 -10.217 1.00 95.38 87 GLY A C 1
ATOM 682 O O . GLY A 1 87 ? -9.146 -9.413 -10.581 1.00 95.38 87 GLY A O 1
ATOM 683 N N . TYR A 1 88 ? -8.764 -7.627 -9.271 1.00 96.06 88 TYR A N 1
ATOM 684 C CA . TYR A 1 88 ? -7.673 -8.241 -8.522 1.00 96.06 88 TYR A CA 1
ATOM 685 C C . TYR A 1 88 ? -8.131 -9.515 -7.800 1.00 96.06 88 TYR A C 1
ATOM 687 O O . TYR A 1 88 ? -9.139 -9.504 -7.098 1.00 96.06 88 TYR A O 1
ATOM 695 N N . ASN A 1 89 ? -7.362 -10.592 -7.958 1.00 96.31 89 ASN A N 1
ATOM 696 C CA . ASN A 1 89 ? -7.637 -11.921 -7.407 1.00 96.31 89 ASN A CA 1
ATOM 697 C C . ASN A 1 89 ? -6.531 -12.429 -6.460 1.00 96.31 89 ASN A C 1
ATOM 699 O O . ASN A 1 89 ? -6.529 -13.605 -6.102 1.00 96.31 89 ASN A O 1
ATOM 703 N N . GLY A 1 90 ? -5.582 -11.565 -6.085 1.00 96.19 90 GLY A N 1
ATOM 704 C CA . GLY A 1 90 ? -4.531 -11.888 -5.122 1.00 96.19 90 GLY A CA 1
ATOM 705 C C . GLY A 1 90 ? -4.983 -11.734 -3.667 1.00 96.19 90 GLY A C 1
ATOM 706 O O . GLY A 1 90 ? -6.134 -11.404 -3.374 1.00 96.19 90 GLY A O 1
ATOM 707 N N . ALA A 1 91 ? -4.057 -11.959 -2.738 1.00 97.50 91 ALA A N 1
ATOM 708 C CA . ALA A 1 91 ? -4.337 -11.880 -1.309 1.00 97.50 91 ALA A CA 1
ATOM 709 C C . ALA A 1 91 ? -4.356 -10.427 -0.811 1.00 97.50 91 ALA A C 1
ATOM 711 O O . ALA A 1 91 ? -3.525 -9.607 -1.201 1.00 97.50 91 ALA A O 1
ATOM 712 N N . ILE A 1 92 ? -5.265 -10.119 0.113 1.00 97.12 92 ILE A N 1
ATOM 713 C CA . ILE A 1 92 ? -5.265 -8.865 0.873 1.00 97.12 92 ILE A CA 1
ATOM 714 C C . ILE A 1 92 ? -5.125 -9.221 2.349 1.00 97.12 92 ILE A C 1
ATOM 716 O O . ILE A 1 92 ? -5.897 -10.030 2.864 1.00 97.12 92 ILE A O 1
ATOM 720 N N . THR A 1 93 ? -4.152 -8.627 3.035 1.00 96.00 93 THR A N 1
ATOM 721 C CA . THR A 1 93 ? -3.894 -8.916 4.448 1.00 96.00 93 THR A CA 1
ATOM 722 C C . THR A 1 93 ? -4.050 -7.683 5.310 1.00 96.00 93 THR A C 1
ATOM 724 O O . THR A 1 93 ? -3.346 -6.688 5.154 1.00 96.00 93 THR A O 1
ATOM 727 N N . LEU A 1 94 ? -4.951 -7.810 6.279 1.00 94.50 94 LEU A N 1
ATOM 728 C CA . LEU A 1 94 ? -5.054 -6.927 7.424 1.00 94.50 94 LEU A CA 1
ATOM 729 C C . LEU A 1 94 ? -4.124 -7.425 8.534 1.00 94.50 94 LEU A C 1
ATOM 731 O O . LEU A 1 94 ? -4.157 -8.608 8.879 1.00 94.50 94 LEU A O 1
ATOM 735 N N . ARG A 1 95 ? -3.332 -6.526 9.121 1.00 90.94 95 ARG A N 1
ATOM 736 C CA . ARG A 1 95 ? -2.492 -6.821 10.287 1.00 90.94 95 ARG A CA 1
ATOM 737 C C . ARG A 1 95 ? -2.918 -5.989 11.486 1.00 90.94 95 ARG A C 1
ATOM 739 O O . ARG A 1 95 ? -3.326 -4.839 11.349 1.00 90.94 95 ARG A O 1
ATOM 746 N N . ALA A 1 96 ? -2.812 -6.589 12.665 1.00 87.94 96 ALA A N 1
ATOM 747 C CA . ALA A 1 96 ? -3.025 -5.895 13.923 1.00 87.94 96 ALA A CA 1
ATOM 748 C C . ALA A 1 96 ? -1.752 -5.128 14.309 1.00 87.94 96 ALA A C 1
ATOM 750 O O . ALA A 1 96 ? -0.670 -5.714 14.343 1.00 87.94 96 ALA A O 1
ATOM 751 N N . ARG A 1 97 ? -1.879 -3.831 14.616 1.00 81.69 97 ARG A N 1
ATOM 752 C CA . ARG A 1 97 ? -0.751 -3.007 15.089 1.00 81.69 97 ARG A CA 1
ATOM 753 C C . ARG A 1 97 ? -0.363 -3.365 16.522 1.00 81.69 97 ARG A C 1
ATOM 755 O O . ARG A 1 97 ? 0.813 -3.485 16.844 1.00 81.69 97 ARG A O 1
ATOM 762 N N . SER A 1 98 ? -1.365 -3.509 17.382 1.00 79.06 98 SER A N 1
ATOM 763 C CA . SER A 1 98 ? -1.228 -4.060 18.725 1.00 79.06 98 SER A CA 1
ATOM 764 C C . SER A 1 98 ? -1.590 -5.544 18.677 1.00 79.06 98 SER A C 1
ATOM 766 O O . SER A 1 98 ? -2.531 -5.941 17.993 1.00 79.06 98 SER A O 1
ATOM 768 N N . GLY A 1 99 ? -0.809 -6.392 19.347 1.00 80.75 99 GLY A N 1
ATOM 769 C CA . GLY A 1 99 ? -1.079 -7.828 19.377 1.00 80.75 99 GLY A CA 1
ATOM 770 C C . GLY A 1 99 ? -2.463 -8.159 19.953 1.00 80.75 99 GLY A C 1
ATOM 771 O O . GLY A 1 99 ? -3.054 -7.384 20.707 1.00 80.75 99 GLY A O 1
ATOM 772 N N . GLY A 1 100 ? -2.962 -9.348 19.621 1.00 89.31 100 GLY A N 1
ATOM 773 C CA . GLY A 1 100 ? -4.222 -9.870 20.147 1.00 89.31 100 GLY A CA 1
ATOM 774 C C . GLY A 1 100 ? -5.477 -9.392 19.409 1.00 89.31 100 GLY A C 1
ATOM 775 O O . GLY A 1 100 ? -5.442 -8.648 18.429 1.00 89.31 100 GLY A O 1
ATOM 776 N N . THR A 1 101 ? -6.625 -9.866 19.888 1.00 92.75 101 THR A N 1
ATOM 777 C CA . THR A 1 101 ? -7.925 -9.715 19.217 1.00 92.75 101 THR A CA 1
ATOM 778 C C . THR A 1 101 ? -8.414 -8.268 19.181 1.00 92.75 101 THR A C 1
ATOM 780 O O . THR A 1 101 ? -9.074 -7.868 18.225 1.00 92.75 101 THR A O 1
ATOM 783 N N . ALA A 1 102 ? -8.083 -7.475 20.205 1.00 92.12 102 ALA A N 1
ATOM 784 C CA . ALA A 1 102 ? -8.483 -6.073 20.291 1.00 92.12 102 ALA A CA 1
ATOM 785 C C . ALA A 1 102 ? -7.815 -5.2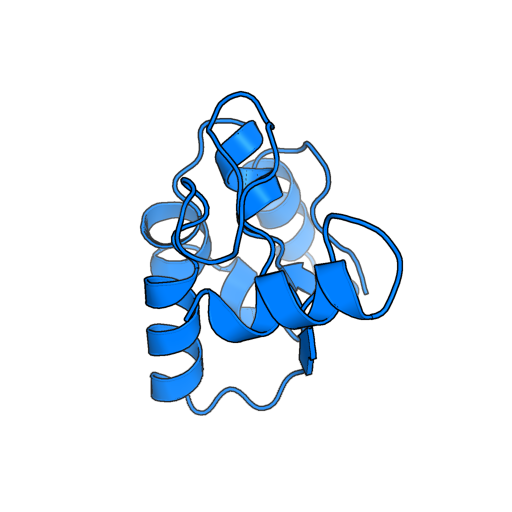24 19.200 1.00 92.12 102 ALA A C 1
ATOM 787 O O . ALA A 1 102 ? -8.510 -4.507 18.485 1.00 92.12 102 ALA A O 1
ATOM 788 N N . GLY A 1 103 ? -6.498 -5.367 19.012 1.00 92.12 103 GLY A N 1
ATOM 789 C CA . GLY A 1 103 ? -5.767 -4.650 17.967 1.00 92.12 103 GLY A CA 1
ATOM 790 C C . GLY A 1 103 ? -6.176 -5.068 16.558 1.00 92.12 103 GLY A C 1
ATOM 791 O O . GLY A 1 103 ? -6.288 -4.229 15.666 1.00 92.12 103 GLY A O 1
ATOM 792 N N . PHE A 1 104 ? -6.479 -6.355 16.357 1.00 92.62 104 PHE A N 1
ATOM 793 C CA . PHE A 1 104 ? -7.032 -6.816 15.083 1.00 92.62 104 PHE A CA 1
ATOM 794 C C . PHE A 1 104 ? -8.405 -6.193 14.803 1.00 92.62 104 PHE A C 1
ATOM 796 O O . PHE A 1 104 ? -8.660 -5.728 13.694 1.00 92.62 104 PHE A O 1
ATOM 803 N N . ARG A 1 105 ? -9.280 -6.137 15.816 1.00 93.75 105 ARG A N 1
ATOM 804 C CA . ARG A 1 105 ? -10.609 -5.525 15.696 1.00 93.75 105 ARG A CA 1
ATOM 805 C C . ARG A 1 105 ? -10.521 -4.025 15.413 1.00 93.75 105 ARG A C 1
ATOM 807 O O . ARG A 1 105 ? -11.279 -3.538 14.584 1.00 93.75 105 ARG A O 1
ATOM 814 N N . GLU A 1 106 ? -9.601 -3.318 16.064 1.00 94.31 106 GLU A N 1
ATOM 815 C CA . GLU A 1 106 ? -9.340 -1.895 15.813 1.00 94.31 106 GLU A CA 1
ATOM 816 C C . GLU A 1 106 ? -8.952 -1.658 14.346 1.00 94.31 106 GLU A C 1
ATOM 818 O O . GLU A 1 106 ? -9.549 -0.821 13.675 1.00 94.31 106 GLU A O 1
ATOM 823 N N . ALA A 1 107 ? -8.022 -2.459 13.815 1.00 93.38 107 ALA A N 1
ATOM 824 C CA . ALA A 1 107 ? -7.610 -2.375 12.416 1.00 93.38 107 ALA A CA 1
ATOM 825 C C . ALA A 1 107 ? -8.754 -2.712 11.442 1.00 93.38 107 ALA A C 1
ATOM 827 O O . ALA A 1 107 ? -8.891 -2.065 10.406 1.00 93.38 107 ALA A O 1
ATOM 828 N N . ALA A 1 108 ? -9.596 -3.697 11.772 1.00 92.62 108 ALA A N 1
ATOM 829 C CA . ALA A 1 108 ? -10.715 -4.117 10.925 1.00 92.62 108 ALA A CA 1
ATOM 830 C C . ALA A 1 108 ? -11.829 -3.065 10.836 1.00 92.62 108 ALA A C 1
ATOM 832 O O . ALA A 1 108 ? -12.498 -2.972 9.811 1.00 92.62 108 ALA A O 1
ATOM 833 N N . LEU A 1 109 ? -12.019 -2.281 11.900 1.00 94.19 109 LEU A N 1
ATOM 834 C CA . LEU A 1 109 ? -13.033 -1.226 11.992 1.00 94.19 109 LEU A CA 1
ATOM 835 C C . LEU A 1 109 ? -12.541 0.141 11.489 1.00 94.19 109 LEU A C 1
ATOM 837 O O . LEU A 1 109 ? -13.291 1.110 11.547 1.00 94.19 109 LEU A O 1
ATOM 841 N N . ALA A 1 110 ? -11.294 0.245 11.024 1.00 91.00 110 ALA A N 1
ATOM 842 C CA . ALA A 1 110 ? -10.726 1.505 10.542 1.00 91.00 110 ALA A CA 1
ATOM 843 C C . ALA A 1 110 ? -11.267 1.947 9.164 1.00 91.00 110 ALA A C 1
ATOM 845 O O . ALA A 1 110 ? -11.046 3.092 8.755 1.00 91.00 110 ALA A O 1
ATOM 846 N N . PHE A 1 111 ? -11.958 1.047 8.458 1.00 73.56 111 PHE A N 1
ATOM 847 C CA . PHE A 1 111 ? -12.541 1.279 7.136 1.00 73.56 111 PHE A CA 1
ATOM 848 C C . PHE A 1 111 ? -14.013 1.674 7.190 1.00 73.56 111 PHE A C 1
ATOM 850 O O . PHE A 1 111 ? -14.782 1.009 7.918 1.00 73.56 111 PHE A O 1
#